Protein AF-A0AAW0JW27-F1 (afdb_monomer)

Structure (mmCIF, N/CA/C/O backbone):
data_AF-A0AAW0JW27-F1
#
_entry.id   AF-A0AAW0JW27-F1
#
loop_
_atom_site.group_PDB
_atom_site.id
_atom_site.type_symbol
_atom_site.label_atom_id
_atom_site.label_alt_id
_atom_site.label_comp_id
_atom_site.label_asym_id
_atom_site.label_entity_id
_atom_site.label_seq_id
_atom_site.pdbx_PDB_ins_code
_atom_site.Cartn_x
_atom_site.Cartn_y
_atom_site.Cartn_z
_atom_site.occupancy
_atom_site.B_iso_or_equiv
_atom_site.auth_seq_id
_atom_site.auth_comp_id
_atom_site.auth_asym_id
_atom_site.auth_atom_id
_atom_site.pdbx_PDB_model_num
ATOM 1 N N . MET A 1 1 ? -12.299 -6.224 -0.631 1.00 37.50 1 MET A N 1
ATOM 2 C CA . MET A 1 1 ? -12.698 -7.189 0.416 1.00 37.50 1 MET A CA 1
ATOM 3 C C . MET A 1 1 ? -14.168 -7.477 0.208 1.00 37.50 1 MET A C 1
ATOM 5 O O . MET A 1 1 ? -14.931 -6.527 0.213 1.00 37.50 1 MET A O 1
ATOM 9 N N . TRP A 1 2 ? -14.554 -8.730 -0.014 1.00 33.53 2 TRP A N 1
ATOM 10 C CA . TRP A 1 2 ? -15.953 -9.149 0.084 1.00 33.53 2 TRP A CA 1
ATOM 11 C C . TRP A 1 2 ? -15.991 -10.324 1.058 1.00 33.53 2 TRP A C 1
ATOM 13 O O . TRP A 1 2 ? -15.287 -11.312 0.864 1.00 33.53 2 TRP A O 1
ATOM 23 N N . CYS A 1 3 ? -16.751 -10.189 2.144 1.00 37.12 3 CYS A N 1
ATOM 24 C CA . CYS A 1 3 ? -16.986 -11.268 3.095 1.00 37.12 3 CYS A CA 1
ATOM 25 C C . CYS A 1 3 ? -18.365 -11.851 2.796 1.00 37.12 3 CYS A C 1
ATOM 27 O O . CYS A 1 3 ? -19.384 -11.273 3.159 1.00 37.12 3 CYS A O 1
ATOM 29 N N . HIS A 1 4 ? -18.404 -12.989 2.114 1.00 39.53 4 HIS A N 1
ATOM 30 C CA . HIS A 1 4 ? -19.574 -13.855 2.120 1.00 39.53 4 HIS A CA 1
ATOM 31 C C . HIS A 1 4 ? -19.130 -15.130 2.839 1.00 39.53 4 HIS A C 1
ATOM 33 O O . HIS A 1 4 ? -18.150 -15.742 2.424 1.00 39.53 4 HIS A O 1
ATOM 39 N N . THR A 1 5 ? -19.810 -15.512 3.927 1.00 43.16 5 THR A N 1
ATOM 40 C CA . THR A 1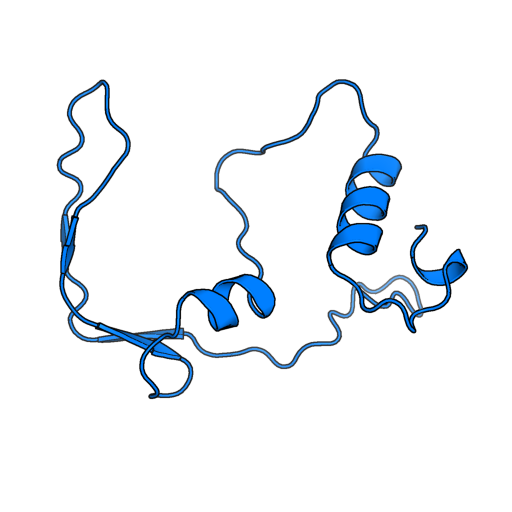 5 ? -19.618 -16.761 4.711 1.00 43.16 5 THR A CA 1
ATOM 41 C C . THR A 1 5 ? -18.454 -16.853 5.719 1.00 43.16 5 THR A C 1
ATOM 43 O O . THR A 1 5 ? -18.135 -17.946 6.176 1.00 43.16 5 THR A O 1
ATOM 46 N N . GLY A 1 6 ? -17.828 -15.746 6.141 1.00 41.19 6 GLY A N 1
ATOM 47 C CA . GLY A 1 6 ? -16.787 -15.789 7.190 1.00 41.19 6 GLY A CA 1
ATOM 48 C C . GLY A 1 6 ? -15.432 -16.351 6.730 1.00 41.19 6 GLY A C 1
ATOM 49 O O . GLY A 1 6 ? -14.514 -16.504 7.533 1.00 41.19 6 GLY A O 1
ATOM 50 N N . ARG A 1 7 ? -15.276 -16.609 5.427 1.00 37.75 7 ARG A N 1
ATOM 51 C CA . ARG A 1 7 ? -13.981 -16.815 4.773 1.00 37.75 7 ARG A CA 1
ATOM 52 C C . ARG A 1 7 ? -13.555 -15.507 4.114 1.00 37.75 7 ARG A C 1
ATOM 54 O O . ARG A 1 7 ? -14.298 -14.945 3.312 1.00 37.75 7 ARG A O 1
ATOM 61 N N . LEU A 1 8 ? -12.355 -15.033 4.442 1.00 39.34 8 LEU A N 1
ATOM 62 C CA . LEU A 1 8 ? -11.739 -13.893 3.770 1.00 39.34 8 LEU A CA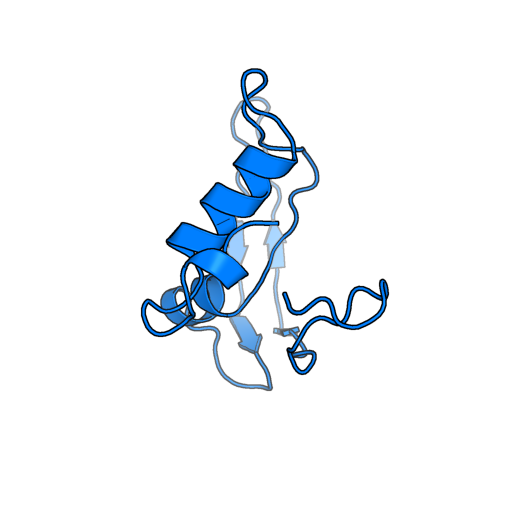 1
ATOM 63 C C . LEU A 1 8 ? -11.376 -14.314 2.337 1.00 39.34 8 LEU A C 1
ATOM 65 O O . LEU A 1 8 ? -10.338 -14.931 2.113 1.00 39.34 8 LEU A O 1
ATOM 69 N N . VAL A 1 9 ? -12.247 -14.020 1.373 1.00 46.31 9 VAL A N 1
ATOM 70 C CA . VAL A 1 9 ? -11.945 -14.182 -0.052 1.00 46.31 9 VAL A CA 1
ATOM 71 C C . VAL A 1 9 ? -11.602 -12.806 -0.598 1.00 46.31 9 VAL A C 1
ATOM 73 O O . VAL A 1 9 ? -12.416 -11.879 -0.608 1.00 46.31 9 VAL A O 1
ATOM 76 N N . LEU A 1 10 ? -10.348 -12.647 -1.000 1.00 43.47 10 LEU A N 1
ATOM 77 C CA . LEU A 1 10 ? -9.905 -11.441 -1.670 1.00 43.47 10 LEU A CA 1
ATOM 78 C C . LEU A 1 10 ? -10.392 -11.508 -3.129 1.00 43.47 10 LEU A C 1
ATOM 80 O O . LEU A 1 10 ? -10.078 -12.476 -3.816 1.00 43.47 10 LEU A O 1
ATOM 84 N N . PRO A 1 11 ? -11.190 -10.534 -3.608 1.00 48.09 11 PRO A N 1
ATOM 85 C CA . PRO A 1 11 ? -11.801 -10.554 -4.939 1.00 48.09 11 PRO A CA 1
ATOM 86 C C . PRO A 1 11 ? -10.786 -10.125 -6.012 1.00 48.09 11 PRO A C 1
ATOM 88 O O . PRO A 1 11 ? -11.083 -9.264 -6.835 1.00 48.09 11 PRO A O 1
ATOM 91 N N . PHE A 1 12 ? -9.556 -10.626 -5.942 1.00 55.16 12 PHE A N 1
ATOM 92 C CA . PHE A 1 12 ? -8.513 -10.298 -6.899 1.00 55.16 12 PHE A CA 1
ATOM 93 C C . PHE A 1 12 ? -7.805 -11.560 -7.375 1.00 55.16 12 PHE A C 1
ATOM 95 O O . PHE A 1 12 ? -7.543 -12.482 -6.603 1.00 55.16 12 PHE A O 1
ATOM 102 N N . GLU A 1 13 ? -7.511 -11.585 -8.671 1.00 59.50 13 GLU A N 1
ATOM 103 C CA . GLU A 1 13 ? -6.605 -12.559 -9.262 1.00 59.50 13 GLU A CA 1
ATOM 104 C C . GLU A 1 13 ? -5.181 -12.243 -8.787 1.00 59.50 13 GLU A C 1
ATOM 106 O O . GLU A 1 13 ? -4.787 -11.074 -8.723 1.00 59.50 13 GLU A O 1
ATOM 111 N N . SER A 1 14 ? -4.421 -13.263 -8.384 1.00 57.22 14 SER A N 1
ATOM 112 C CA . SER A 1 14 ? -3.046 -13.045 -7.929 1.00 57.22 14 SER A CA 1
ATOM 113 C C . SER A 1 14 ? -2.187 -12.614 -9.111 1.00 57.22 14 SER A C 1
ATOM 115 O O . SER A 1 14 ? -2.053 -13.361 -10.075 1.00 57.22 14 SER A O 1
ATOM 117 N N . LEU A 1 15 ? -1.564 -11.442 -9.016 1.00 63.56 15 LEU A N 1
ATOM 118 C CA . LEU A 1 15 ? -0.578 -10.986 -9.994 1.00 63.56 15 LEU A CA 1
ATOM 119 C C . LEU A 1 15 ? 0.820 -11.475 -9.605 1.00 63.56 15 LEU A C 1
ATOM 121 O O . LEU A 1 15 ? 1.189 -11.437 -8.429 1.00 63.56 15 LEU A O 1
ATOM 125 N N . THR A 1 16 ? 1.613 -11.897 -10.590 1.00 71.44 16 THR A N 1
ATOM 126 C CA . THR A 1 16 ? 3.014 -12.277 -10.402 1.00 71.44 16 THR A CA 1
ATOM 127 C C . THR A 1 16 ? 3.913 -11.063 -10.622 1.00 71.44 16 THR A C 1
ATOM 129 O O . THR A 1 16 ? 3.916 -10.424 -11.679 1.00 71.44 16 THR A O 1
ATOM 132 N N . ILE A 1 17 ? 4.727 -10.744 -9.616 1.00 73.69 17 ILE A N 1
ATOM 133 C CA . ILE A 1 17 ? 5.764 -9.713 -9.710 1.00 73.69 17 ILE A CA 1
ATOM 134 C C . ILE A 1 17 ? 7.091 -10.411 -10.003 1.00 73.69 17 ILE A C 1
ATOM 136 O O . ILE A 1 17 ? 7.507 -11.289 -9.249 1.00 73.69 17 ILE A O 1
ATOM 140 N N . ALA A 1 18 ? 7.762 -10.012 -11.085 1.00 74.81 18 ALA A N 1
ATOM 141 C CA . ALA A 1 18 ? 9.067 -10.540 -11.459 1.00 74.81 18 ALA A CA 1
ATOM 142 C C . ALA A 1 18 ? 10.127 -9.434 -11.413 1.00 74.81 18 ALA A C 1
ATOM 144 O O . ALA A 1 18 ? 9.951 -8.335 -11.946 1.00 74.81 18 ALA A O 1
ATOM 145 N N . PHE A 1 19 ? 11.265 -9.746 -10.803 1.00 76.00 19 PHE A N 1
ATOM 146 C CA . PHE A 1 19 ? 12.416 -8.854 -10.733 1.00 76.00 19 PHE A CA 1
ATOM 147 C C . PHE A 1 19 ? 13.466 -9.336 -11.727 1.00 76.00 19 PHE A C 1
ATOM 149 O O . PHE A 1 19 ? 13.871 -10.498 -11.679 1.00 76.00 19 PHE A O 1
ATOM 156 N N . LYS A 1 20 ? 13.904 -8.464 -12.640 1.00 72.75 20 LYS A N 1
ATOM 157 C CA . LYS A 1 20 ? 14.947 -8.800 -13.609 1.00 72.75 20 LYS A CA 1
ATOM 158 C C . LYS A 1 20 ? 16.139 -7.881 -13.395 1.00 72.75 20 LYS A C 1
ATOM 160 O O . LYS A 1 20 ? 16.024 -6.671 -13.534 1.00 72.75 20 LYS A O 1
ATOM 165 N N . ASN A 1 21 ? 17.285 -8.477 -13.064 1.00 72.69 21 ASN A N 1
ATOM 166 C CA . ASN A 1 21 ? 18.538 -7.757 -12.819 1.00 72.69 21 ASN A CA 1
ATOM 167 C C . ASN A 1 21 ? 18.415 -6.652 -11.749 1.00 72.69 21 ASN A C 1
ATOM 169 O O . ASN A 1 21 ? 19.065 -5.619 -11.867 1.00 72.69 21 ASN A O 1
ATOM 173 N N . LEU A 1 22 ? 17.571 -6.858 -10.729 1.00 70.56 22 LEU A N 1
ATOM 174 C CA . LEU A 1 22 ? 17.431 -5.917 -9.621 1.00 70.56 22 LEU A CA 1
ATOM 175 C C . LEU A 1 22 ? 18.661 -6.030 -8.710 1.00 70.56 22 LEU A C 1
ATOM 177 O O . LEU A 1 22 ? 18.832 -7.050 -8.040 1.00 70.56 22 LEU A O 1
ATOM 181 N N . GLN A 1 23 ? 19.505 -5.002 -8.683 1.00 58.97 23 GLN A N 1
ATOM 182 C CA . GLN A 1 23 ? 20.542 -4.861 -7.664 1.00 58.97 23 GLN A CA 1
ATOM 183 C C . GLN A 1 23 ? 20.010 -3.918 -6.587 1.00 58.97 23 GLN A C 1
ATOM 185 O O . GLN A 1 23 ? 19.735 -2.746 -6.846 1.00 58.97 23 GLN A O 1
ATOM 190 N N . TYR A 1 24 ? 19.790 -4.461 -5.389 1.00 58.31 24 TYR A N 1
ATOM 191 C CA . TYR A 1 24 ? 19.395 -3.678 -4.227 1.00 58.31 24 TYR A CA 1
ATOM 192 C C . TYR A 1 24 ? 20.641 -3.448 -3.368 1.00 58.31 24 TYR A C 1
ATOM 194 O O . TYR A 1 24 ? 21.260 -4.399 -2.890 1.00 58.31 24 TYR A O 1
ATOM 202 N N . PHE A 1 25 ? 21.030 -2.187 -3.199 1.00 55.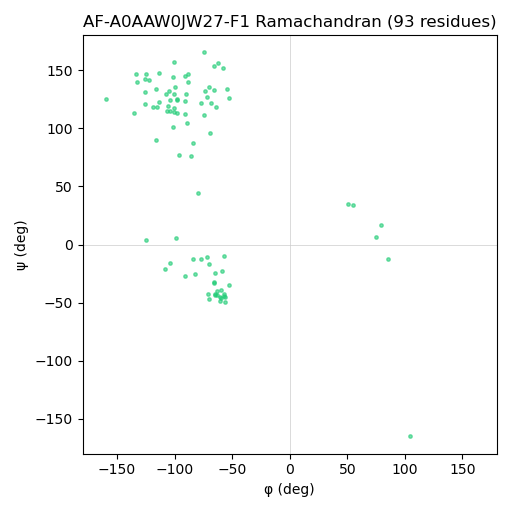91 25 PHE A N 1
ATOM 203 C CA . PHE A 1 25 ? 22.137 -1.807 -2.328 1.00 55.91 25 PHE A CA 1
ATOM 204 C C . PHE A 1 25 ? 21.563 -1.147 -1.079 1.00 55.91 25 PHE A C 1
ATOM 206 O O . PHE A 1 25 ? 20.926 -0.093 -1.151 1.00 55.91 25 PHE A O 1
ATOM 213 N N . VAL A 1 26 ? 21.755 -1.792 0.072 1.00 55.75 26 VAL A N 1
ATOM 214 C CA . VAL A 1 26 ? 21.405 -1.227 1.380 1.00 55.75 26 VAL A CA 1
ATOM 215 C C . VAL A 1 26 ? 22.664 -0.610 1.968 1.00 55.75 26 VAL A C 1
ATOM 217 O O . VAL A 1 26 ? 23.293 -1.180 2.853 1.00 55.75 26 VAL A O 1
ATOM 220 N N . ASP A 1 27 ? 23.037 0.563 1.468 1.00 52.50 27 ASP A N 1
ATOM 221 C CA . ASP A 1 27 ? 23.999 1.416 2.161 1.00 52.50 27 ASP A CA 1
ATOM 222 C C . ASP A 1 27 ? 23.225 2.262 3.172 1.00 52.50 27 ASP A C 1
ATOM 224 O O . ASP A 1 27 ? 22.924 3.428 2.935 1.00 52.50 27 ASP A O 1
ATOM 228 N N . THR A 1 28 ? 22.824 1.660 4.293 1.00 53.81 28 THR A N 1
ATOM 229 C CA . THR A 1 28 ? 22.190 2.411 5.385 1.00 53.81 28 THR A CA 1
ATOM 230 C C . THR A 1 28 ? 23.252 2.936 6.349 1.00 53.81 28 THR A C 1
ATOM 232 O O . THR A 1 28 ? 23.754 2.160 7.169 1.00 53.81 28 THR A O 1
ATOM 235 N N . PRO A 1 29 ? 23.588 4.242 6.336 1.00 60.69 29 PRO A N 1
ATOM 236 C CA . PRO A 1 29 ? 24.144 4.880 7.521 1.00 60.69 29 PRO A CA 1
ATOM 237 C C . PRO A 1 29 ? 23.101 4.834 8.661 1.00 60.69 29 PRO A C 1
ATOM 239 O O . PRO A 1 29 ? 21.903 4.770 8.378 1.00 60.69 29 PRO A O 1
ATOM 242 N N . PRO A 1 30 ? 23.496 4.913 9.949 1.00 63.84 30 PRO A N 1
ATOM 243 C CA . PRO A 1 30 ? 22.606 4.678 11.103 1.00 63.84 30 PRO A CA 1
ATOM 244 C C . PRO A 1 30 ? 21.344 5.558 11.186 1.00 63.84 30 PRO A C 1
ATOM 246 O O . PRO A 1 30 ? 20.494 5.335 12.041 1.00 63.84 30 PRO A O 1
ATOM 249 N N . TYR A 1 31 ? 21.246 6.589 10.348 1.00 57.75 31 TYR A N 1
ATOM 250 C CA . TYR A 1 31 ? 20.257 7.661 10.410 1.00 57.75 31 TYR A CA 1
ATOM 251 C C . TYR A 1 31 ? 19.445 7.847 9.113 1.00 57.75 31 TYR A C 1
ATOM 253 O O . TYR A 1 31 ? 18.630 8.764 9.051 1.00 57.75 31 TYR A O 1
ATOM 261 N N . ILE A 1 32 ? 19.625 7.004 8.084 1.00 54.09 32 ILE A N 1
ATOM 262 C CA . ILE A 1 32 ? 18.791 7.023 6.867 1.00 54.09 32 ILE A CA 1
ATOM 263 C C . ILE A 1 32 ? 18.419 5.590 6.489 1.00 54.09 32 ILE A C 1
ATOM 265 O O . ILE A 1 32 ? 19.273 4.815 6.077 1.00 54.09 32 ILE A O 1
ATOM 269 N N . THR A 1 33 ? 17.135 5.248 6.580 1.00 58.97 33 THR A N 1
ATOM 270 C CA . THR A 1 33 ? 16.549 4.038 5.983 1.00 58.97 33 THR A CA 1
ATOM 271 C C . THR A 1 33 ? 16.199 4.314 4.521 1.00 58.97 33 THR A C 1
ATOM 273 O O . THR A 1 33 ? 15.087 4.736 4.214 1.00 58.97 33 THR A O 1
ATOM 276 N N . GLY A 1 34 ? 17.152 4.120 3.609 1.00 61.09 34 GLY A N 1
ATOM 277 C CA . GLY A 1 34 ? 16.915 4.225 2.167 1.00 61.09 34 GLY A CA 1
ATOM 278 C C . GLY A 1 34 ? 17.994 3.489 1.379 1.00 61.09 34 GLY A C 1
ATOM 279 O O . GLY A 1 34 ? 19.173 3.741 1.588 1.00 61.09 34 GLY A O 1
ATOM 280 N N . GLY A 1 35 ? 17.591 2.561 0.508 1.00 67.31 35 GLY A N 1
ATOM 281 C CA . GLY A 1 35 ? 18.492 1.840 -0.396 1.00 67.31 35 GLY A CA 1
ATOM 282 C C . GLY A 1 35 ? 18.462 2.411 -1.814 1.00 67.31 35 GLY A C 1
ATOM 283 O O . GLY A 1 35 ? 17.475 3.030 -2.219 1.00 67.31 35 GLY A O 1
ATOM 284 N N . ILE A 1 36 ? 19.529 2.182 -2.579 1.00 72.00 36 ILE A N 1
ATOM 285 C CA . ILE A 1 36 ? 19.585 2.494 -4.014 1.00 72.00 36 ILE A CA 1
ATOM 286 C C . ILE A 1 36 ? 19.088 1.263 -4.779 1.00 72.00 36 ILE A C 1
ATOM 288 O O . ILE A 1 36 ? 19.531 0.141 -4.522 1.00 72.00 36 ILE A O 1
ATOM 292 N N . ILE A 1 37 ? 18.143 1.473 -5.699 1.00 70.75 37 ILE A N 1
ATOM 293 C CA . ILE A 1 37 ? 17.607 0.422 -6.569 1.00 70.75 37 ILE A CA 1
ATOM 294 C C . ILE A 1 37 ? 18.177 0.619 -7.973 1.00 70.75 37 ILE A C 1
ATOM 296 O O . ILE A 1 37 ? 17.898 1.635 -8.610 1.00 70.75 37 ILE A O 1
ATOM 300 N N . GLU A 1 38 ? 18.907 -0.375 -8.472 1.00 79.25 38 GLU A N 1
ATOM 301 C CA . GLU A 1 38 ? 19.352 -0.455 -9.865 1.00 79.25 38 GLU A CA 1
ATOM 302 C C . GLU A 1 38 ? 18.671 -1.638 -10.582 1.00 79.25 38 GLU A C 1
ATOM 304 O O . GLU A 1 38 ? 18.363 -2.659 -9.964 1.00 79.25 38 GLU A O 1
ATOM 309 N N . GLY A 1 39 ? 18.415 -1.508 -11.889 1.00 80.50 39 GLY A N 1
ATOM 310 C CA . GLY A 1 39 ? 17.715 -2.517 -12.702 1.00 80.50 39 GLY A CA 1
ATOM 311 C C . GLY A 1 39 ? 16.264 -2.155 -13.043 1.00 80.50 39 GLY A C 1
ATOM 312 O O . GLY A 1 39 ? 15.854 -0.999 -12.928 1.00 80.50 39 GLY A O 1
ATOM 313 N N . ASP A 1 40 ? 15.478 -3.138 -13.500 1.00 80.62 40 ASP A N 1
ATOM 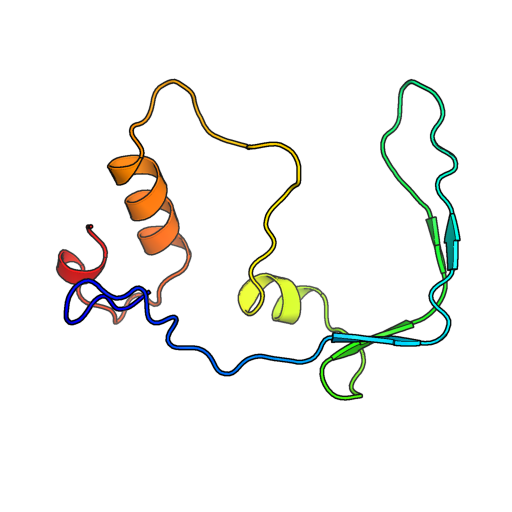314 C CA . ASP A 1 40 ? 14.078 -2.938 -13.891 1.00 80.62 40 ASP A CA 1
ATOM 315 C C . ASP A 1 40 ? 13.108 -3.888 -13.168 1.00 80.62 40 ASP A C 1
ATOM 317 O O . ASP A 1 40 ? 13.391 -5.059 -12.909 1.00 80.62 40 ASP A O 1
ATOM 321 N N . ILE A 1 41 ? 11.933 -3.358 -12.821 1.00 84.06 41 ILE A N 1
ATOM 322 C CA . ILE A 1 41 ? 10.853 -4.117 -12.182 1.00 84.06 41 ILE A CA 1
ATOM 323 C C . ILE A 1 41 ? 9.751 -4.319 -13.215 1.00 84.06 41 ILE A C 1
ATOM 325 O O . ILE A 1 41 ? 9.293 -3.346 -13.825 1.00 84.06 41 ILE A O 1
ATOM 329 N N . ARG A 1 42 ? 9.302 -5.567 -13.385 1.00 84.31 42 ARG A N 1
ATOM 330 C CA . ARG A 1 42 ? 8.252 -5.936 -14.336 1.00 84.31 42 ARG A CA 1
ATOM 331 C C . ARG A 1 42 ? 7.075 -6.620 -13.640 1.00 84.31 42 ARG A C 1
ATOM 333 O O . ARG A 1 42 ? 7.251 -7.415 -12.722 1.00 84.31 42 ARG A O 1
ATOM 340 N N . ILE A 1 43 ? 5.866 -6.315 -14.097 1.00 82.75 43 ILE A N 1
ATOM 341 C CA . ILE A 1 43 ? 4.611 -6.934 -13.652 1.00 82.75 43 ILE A CA 1
ATOM 342 C C . ILE A 1 43 ? 4.051 -7.668 -14.865 1.00 82.75 43 ILE A C 1
ATOM 344 O O . ILE A 1 43 ? 3.830 -7.032 -15.895 1.00 82.75 43 ILE A O 1
ATOM 348 N N . GLU A 1 44 ? 3.900 -8.993 -14.781 1.00 82.12 44 GLU A N 1
ATOM 349 C CA . GLU A 1 44 ? 3.476 -9.825 -15.925 1.00 82.12 44 GLU A CA 1
ATOM 350 C C . GLU A 1 44 ? 4.313 -9.576 -17.208 1.00 82.12 44 GLU A C 1
ATOM 352 O O . GLU A 1 44 ? 3.811 -9.571 -18.328 1.00 82.12 44 GLU A O 1
ATOM 357 N N . GLY A 1 45 ? 5.614 -9.295 -17.054 1.00 82.94 45 GLY A N 1
ATOM 358 C CA . GLY A 1 45 ? 6.539 -9.016 -18.166 1.00 82.94 45 GLY A CA 1
ATOM 359 C C . GLY A 1 45 ? 6.572 -7.562 -18.668 1.00 82.94 45 GLY A C 1
ATOM 360 O O . GLY A 1 45 ? 7.522 -7.181 -19.363 1.00 82.94 45 GLY A O 1
ATOM 361 N N . TYR A 1 46 ? 5.623 -6.716 -18.261 1.00 86.06 46 TYR A N 1
ATOM 362 C CA . TYR A 1 46 ? 5.574 -5.295 -18.625 1.00 86.06 46 TYR A CA 1
ATOM 363 C C . TYR A 1 46 ? 6.309 -4.417 -17.604 1.00 86.06 46 TYR A C 1
ATOM 365 O O . TYR A 1 46 ? 6.263 -4.717 -16.411 1.00 86.06 46 TYR A O 1
ATOM 373 N N . PRO A 1 47 ? 6.975 -3.318 -18.015 1.00 88.19 47 PRO A N 1
ATOM 374 C CA . PRO A 1 47 ? 7.612 -2.391 -17.078 1.00 88.19 47 PRO A CA 1
ATOM 375 C C . PRO A 1 47 ? 6.635 -1.866 -16.018 1.00 88.19 47 PRO A C 1
ATOM 377 O O . PRO A 1 47 ? 5.525 -1.437 -16.339 1.00 88.19 47 PRO A O 1
ATOM 380 N N . LYS A 1 48 ? 7.055 -1.862 -14.749 1.00 87.25 48 LYS A N 1
ATOM 381 C CA . LYS A 1 48 ? 6.244 -1.350 -13.640 1.00 87.25 48 LYS A CA 1
ATOM 382 C C . LYS A 1 48 ? 5.982 0.146 -13.805 1.00 87.25 48 LYS A C 1
ATOM 384 O O . LYS A 1 48 ? 6.892 0.964 -13.679 1.00 87.25 48 LYS A O 1
ATOM 389 N N . VAL A 1 49 ? 4.710 0.512 -13.936 1.00 88.50 49 VAL A N 1
ATOM 390 C CA . VAL A 1 49 ? 4.253 1.903 -13.830 1.00 88.50 49 VAL A CA 1
ATOM 391 C C . VAL A 1 49 ? 3.886 2.196 -12.377 1.00 88.50 49 VAL A C 1
ATOM 393 O O . VAL A 1 49 ? 2.908 1.654 -11.863 1.00 88.50 49 VAL A O 1
ATOM 396 N N . GLN A 1 50 ? 4.662 3.056 -11.707 1.00 83.31 50 GLN A N 1
ATOM 397 C CA . GLN A 1 50 ? 4.538 3.299 -10.261 1.00 83.31 50 GLN A CA 1
ATOM 398 C C . GLN A 1 50 ? 3.128 3.735 -9.836 1.00 83.31 50 GLN A C 1
ATOM 400 O O . GLN A 1 50 ? 2.595 3.209 -8.863 1.00 83.31 50 GLN A O 1
ATOM 405 N N . TRP A 1 51 ? 2.517 4.668 -10.572 1.00 84.00 51 TRP A N 1
ATOM 406 C CA . TRP A 1 51 ? 1.191 5.205 -10.246 1.00 84.00 51 TRP A CA 1
ATOM 407 C C . TRP A 1 51 ? 0.090 4.143 -10.297 1.00 84.00 51 TRP A C 1
ATOM 409 O O . TRP A 1 51 ? -0.754 4.072 -9.405 1.00 84.00 51 TRP A O 1
ATOM 419 N N . THR A 1 52 ? 0.109 3.302 -11.331 1.00 85.00 52 THR A N 1
ATOM 420 C CA . THR A 1 52 ? -0.865 2.221 -11.492 1.00 85.00 52 THR A CA 1
ATOM 421 C C . THR A 1 52 ? -0.630 1.138 -10.451 1.00 85.00 52 THR A C 1
ATOM 423 O O . THR A 1 52 ? -1.572 0.736 -9.777 1.00 85.00 52 THR A O 1
ATOM 426 N N . PHE A 1 53 ? 0.629 0.721 -10.266 1.00 84.62 53 PHE A N 1
ATOM 427 C CA . PHE A 1 53 ? 1.002 -0.325 -9.316 1.00 84.62 53 PHE A CA 1
ATOM 428 C C . PHE A 1 53 ? 0.529 0.003 -7.898 1.00 84.62 53 PHE A C 1
ATOM 430 O O . PHE A 1 53 ? -0.191 -0.792 -7.306 1.00 84.62 53 PHE A O 1
ATOM 437 N N . ALA A 1 54 ? 0.803 1.217 -7.408 1.00 85.38 54 ALA A N 1
ATOM 438 C CA . ALA A 1 54 ? 0.399 1.652 -6.070 1.00 85.38 54 ALA A CA 1
ATOM 439 C C . ALA A 1 54 ? -1.124 1.603 -5.817 1.00 85.38 54 ALA A C 1
ATOM 441 O O . ALA A 1 54 ? -1.547 1.541 -4.667 1.00 85.38 54 ALA A O 1
ATOM 442 N N . ARG A 1 55 ? -1.953 1.637 -6.871 1.00 82.38 55 ARG A N 1
ATOM 443 C CA . ARG A 1 55 ? -3.422 1.577 -6.770 1.00 82.38 55 ARG A CA 1
ATOM 444 C C . ARG A 1 55 ? -3.979 0.157 -6.833 1.00 82.38 55 ARG A C 1
ATOM 446 O O . ARG A 1 55 ? -5.061 -0.076 -6.305 1.00 82.38 55 ARG A O 1
ATOM 453 N N . ILE A 1 56 ? -3.275 -0.760 -7.496 1.00 80.00 56 ILE A N 1
ATOM 454 C CA . ILE A 1 56 ? -3.746 -2.134 -7.737 1.00 80.00 56 ILE A CA 1
ATOM 455 C C . ILE A 1 56 ? -3.065 -3.171 -6.838 1.00 80.00 56 ILE A C 1
ATOM 457 O O . ILE A 1 56 ? -3.557 -4.288 -6.723 1.00 80.00 56 ILE A O 1
ATOM 461 N N . SER A 1 57 ? -1.943 -2.823 -6.203 1.00 81.56 57 SER A N 1
ATOM 462 C CA . SER A 1 57 ? -1.214 -3.702 -5.287 1.00 81.56 57 SER A CA 1
ATOM 463 C C . SER A 1 57 ? -1.487 -3.353 -3.824 1.00 81.56 57 SER A C 1
ATOM 465 O O . SER A 1 57 ? -1.557 -2.177 -3.469 1.00 81.56 57 SER A O 1
ATOM 467 N N . GLY A 1 58 ? -1.553 -4.369 -2.964 1.00 81.06 58 GLY A N 1
ATOM 468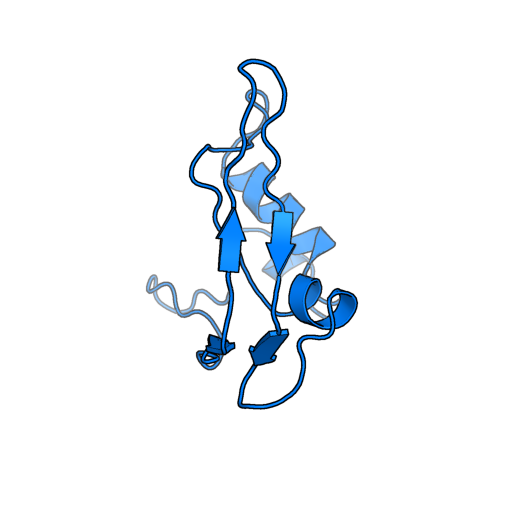 C CA . GLY A 1 58 ? -1.422 -4.211 -1.516 1.00 81.06 58 GLY A CA 1
ATOM 469 C C . GLY A 1 58 ? -0.005 -4.568 -1.068 1.00 81.06 58 GLY A C 1
ATOM 470 O O . GLY A 1 58 ? 0.532 -5.583 -1.504 1.00 81.06 58 GLY A O 1
ATOM 471 N N . TYR A 1 59 ? 0.586 -3.751 -0.198 1.00 82.06 59 TYR A N 1
ATOM 472 C CA . TYR A 1 59 ? 1.866 -4.028 0.450 1.00 82.06 59 TYR A CA 1
ATOM 473 C C . TYR A 1 59 ? 1.685 -3.927 1.965 1.00 82.06 59 TYR A C 1
ATOM 475 O O . TYR A 1 59 ? 1.082 -2.969 2.454 1.00 82.06 59 TYR A O 1
ATOM 483 N N . CYS A 1 60 ? 2.162 -4.938 2.684 1.00 80.31 60 CYS A N 1
ATOM 484 C CA . CYS A 1 60 ? 2.166 -4.972 4.140 1.00 80.31 60 CYS A CA 1
ATOM 485 C C . CYS A 1 60 ? 3.593 -4.701 4.605 1.00 80.31 60 CYS A C 1
ATOM 487 O O . CYS A 1 60 ? 4.492 -5.488 4.315 1.00 80.31 60 CYS A O 1
ATOM 489 N N . GLU A 1 61 ? 3.782 -3.578 5.292 1.00 79.25 61 GLU A N 1
ATOM 490 C CA . GLU A 1 61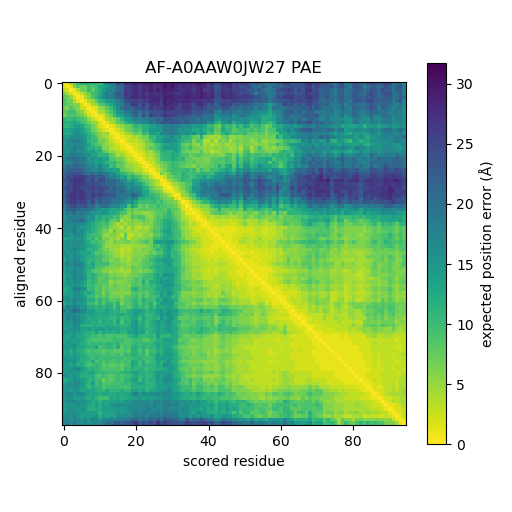 ? 5.064 -3.236 5.899 1.00 79.25 61 GLU A CA 1
ATOM 491 C C . GLU A 1 61 ? 5.417 -4.219 7.017 1.00 79.25 61 GLU A C 1
ATOM 493 O O . GLU A 1 61 ? 4.541 -4.795 7.662 1.00 79.25 61 GLU A O 1
ATOM 498 N N . GLN A 1 62 ? 6.716 -4.382 7.270 1.00 77.94 62 GLN A N 1
ATOM 499 C CA . GLN A 1 62 ? 7.203 -5.198 8.384 1.00 77.94 62 GLN A CA 1
ATOM 500 C C . GLN A 1 62 ? 6.829 -4.598 9.747 1.00 77.94 62 GLN A C 1
ATOM 502 O O . GLN A 1 62 ? 6.614 -5.335 10.707 1.00 77.94 62 GLN A O 1
ATOM 507 N N . ASN A 1 63 ? 6.776 -3.267 9.827 1.00 82.25 63 ASN A N 1
ATOM 508 C CA . ASN A 1 63 ? 6.357 -2.546 11.019 1.00 82.25 63 ASN A CA 1
ATOM 509 C C . ASN A 1 63 ? 4.947 -1.998 10.816 1.00 82.25 63 ASN A C 1
ATOM 511 O O . ASN A 1 63 ? 4.668 -1.342 9.810 1.00 82.25 63 ASN A O 1
ATOM 515 N N . ASP A 1 64 ? 4.091 -2.218 11.807 1.00 79.88 64 ASP A N 1
ATOM 516 C CA . ASP A 1 64 ? 2.723 -1.724 11.790 1.00 79.88 64 ASP A CA 1
ATOM 517 C C . ASP A 1 64 ? 2.680 -0.192 11.844 1.00 79.88 64 ASP A C 1
ATOM 519 O O . ASP A 1 64 ? 3.313 0.448 12.688 1.00 79.88 64 ASP A O 1
ATOM 523 N N . VAL A 1 65 ? 1.874 0.404 10.964 1.00 84.56 65 VAL A N 1
ATOM 524 C CA . VAL A 1 65 ? 1.606 1.846 10.942 1.00 84.56 65 VAL A CA 1
ATOM 525 C C . VAL A 1 65 ? 0.126 2.064 11.231 1.00 84.56 65 VAL A C 1
ATOM 527 O O . VAL A 1 65 ? -0.708 2.103 10.327 1.00 84.56 65 VAL A O 1
ATOM 530 N N . HIS A 1 66 ? -0.206 2.210 12.513 1.00 86.25 66 HIS A N 1
ATOM 531 C CA . HIS A 1 66 ? -1.569 2.461 12.974 1.00 86.25 66 HIS A CA 1
ATOM 532 C C . HIS A 1 66 ? -1.605 3.585 14.009 1.00 86.25 66 HIS A C 1
ATOM 534 O O . HIS A 1 66 ? -0.680 3.759 14.801 1.00 86.25 66 HIS A O 1
ATOM 540 N N . SER A 1 67 ? -2.695 4.358 14.008 1.00 89.81 67 SER A N 1
ATOM 541 C CA . SER A 1 67 ? -2.942 5.320 15.082 1.00 89.81 67 SER A CA 1
ATOM 542 C C . SER A 1 67 ? -3.360 4.560 16.346 1.00 89.81 67 SER A C 1
ATOM 544 O O . SER A 1 67 ? -4.258 3.723 16.268 1.00 89.81 67 SER A O 1
ATOM 546 N N . PRO A 1 68 ? -2.776 4.863 17.519 1.00 90.62 68 PRO A N 1
ATOM 547 C CA . PRO A 1 68 ? -3.141 4.193 18.766 1.00 90.62 68 PRO A CA 1
ATOM 548 C C . PRO A 1 68 ? -4.524 4.611 19.290 1.00 90.62 68 PRO A C 1
ATOM 550 O O . PRO A 1 68 ? -5.036 4.003 20.224 1.00 90.62 68 PRO A O 1
ATOM 553 N N . HIS A 1 69 ? -5.129 5.653 18.711 1.00 95.00 69 HIS A N 1
ATOM 554 C CA . HIS A 1 69 ? -6.393 6.236 19.170 1.00 95.00 69 HIS A CA 1
ATOM 555 C C . HIS A 1 69 ? -7.616 5.766 18.372 1.00 95.00 69 HIS A C 1
ATOM 557 O O . HIS A 1 69 ? -8.699 6.308 18.567 1.00 95.00 69 HIS A O 1
ATOM 563 N N . ILE A 1 70 ? -7.451 4.813 17.451 1.00 93.19 70 ILE A N 1
ATOM 564 C CA . ILE A 1 70 ? -8.549 4.279 16.640 1.00 93.19 70 ILE A 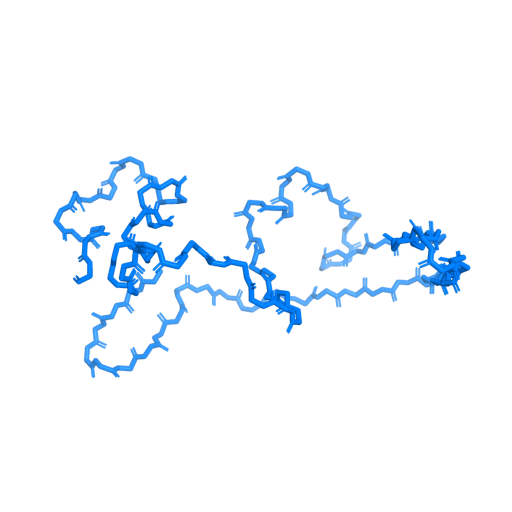CA 1
ATOM 565 C C . ILE A 1 70 ? -8.625 2.764 16.782 1.00 93.19 70 ILE A C 1
ATOM 567 O O . ILE A 1 70 ? -7.622 2.068 16.932 1.00 93.19 70 ILE A O 1
ATOM 571 N N . THR A 1 71 ? -9.839 2.245 16.716 1.00 92.56 71 THR A N 1
ATOM 572 C CA . THR A 1 71 ? -10.106 0.812 16.734 1.00 92.56 71 THR A CA 1
ATOM 573 C C . THR A 1 71 ? -9.749 0.161 15.397 1.00 92.56 71 THR A C 1
ATOM 575 O O . THR A 1 71 ? -9.600 0.810 14.353 1.00 92.56 71 THR A O 1
ATOM 578 N N . VAL A 1 72 ? -9.673 -1.172 15.403 1.00 87.75 72 VAL A N 1
ATOM 579 C CA . VAL A 1 72 ? -9.506 -1.972 14.180 1.00 87.75 72 VAL A CA 1
ATOM 580 C C . VAL A 1 72 ? -10.638 -1.689 13.187 1.00 87.75 72 VAL A C 1
ATOM 582 O O . VAL A 1 72 ? -10.379 -1.472 12.005 1.00 87.75 72 VAL A O 1
ATOM 585 N N . LYS A 1 73 ? -11.890 -1.623 13.661 1.00 87.44 73 LYS A N 1
ATOM 586 C CA . LYS A 1 73 ? -13.060 -1.352 12.812 1.00 87.44 73 LYS A CA 1
ATOM 587 C C . LYS A 1 73 ? -12.963 0.012 12.129 1.00 87.44 73 LYS A C 1
ATOM 589 O O . LYS A 1 73 ? -13.200 0.103 10.926 1.00 87.44 73 LYS A O 1
ATOM 594 N N . GLU A 1 74 ? -12.578 1.053 12.862 1.00 90.19 74 GLU A N 1
ATOM 595 C CA . GLU A 1 74 ? -12.401 2.401 12.307 1.00 90.19 74 GLU A CA 1
ATOM 596 C C . GLU A 1 74 ? -11.259 2.444 11.288 1.00 90.19 74 GLU A C 1
ATOM 598 O O . GLU A 1 74 ? -11.427 3.002 10.207 1.00 90.19 74 GLU A O 1
ATOM 603 N N . SER A 1 75 ? -10.137 1.779 11.579 1.00 88.75 75 SER A N 1
ATOM 604 C CA . SER A 1 75 ? -8.986 1.688 10.668 1.00 88.75 75 SER A CA 1
ATOM 605 C C . SER A 1 75 ? -9.348 1.030 9.332 1.00 88.75 75 SER A C 1
ATOM 607 O O . S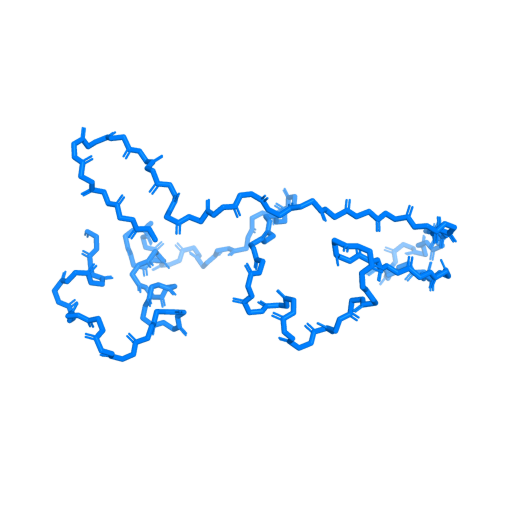ER A 1 75 ? -8.984 1.523 8.256 1.00 88.75 75 SER A O 1
ATOM 609 N N . VAL A 1 76 ? -10.080 -0.087 9.388 1.00 86.44 76 VAL A N 1
ATOM 610 C CA . VAL A 1 76 ? -10.502 -0.829 8.192 1.00 86.44 76 VAL A CA 1
ATOM 611 C C . VAL A 1 76 ? -11.573 -0.054 7.426 1.00 86.44 76 VAL A C 1
ATOM 613 O O . VAL A 1 76 ? -11.466 0.070 6.207 1.00 86.44 76 VAL A O 1
ATOM 616 N N . THR A 1 77 ? -12.548 0.533 8.125 1.00 86.44 77 THR A N 1
ATOM 617 C CA . THR A 1 77 ? -13.597 1.359 7.505 1.00 86.44 77 THR A CA 1
ATOM 618 C C . THR A 1 77 ? -12.978 2.559 6.789 1.00 86.44 77 THR A C 1
ATOM 620 O O . THR A 1 77 ? -13.235 2.770 5.608 1.00 86.44 77 THR A O 1
ATOM 623 N N . TYR A 1 78 ? -12.078 3.297 7.441 1.00 88.12 78 TYR A N 1
ATOM 624 C CA . TYR A 1 78 ? -11.375 4.425 6.825 1.00 88.12 78 TYR A CA 1
ATOM 625 C C . TYR A 1 78 ? -10.605 4.012 5.561 1.00 88.12 78 TYR A C 1
ATOM 627 O O . TYR A 1 78 ? -10.682 4.675 4.524 1.00 88.12 78 TYR A O 1
ATOM 635 N N . SER A 1 79 ? -9.920 2.865 5.608 1.00 87.62 79 SER A N 1
ATOM 636 C CA . SER A 1 79 ? -9.218 2.315 4.444 1.00 87.62 79 SER A CA 1
ATOM 637 C C . SER A 1 79 ? -10.173 1.959 3.299 1.00 87.62 79 SER A C 1
ATOM 639 O O . SER A 1 79 ? -9.855 2.224 2.140 1.00 87.62 79 SER A O 1
ATOM 641 N N . ALA A 1 80 ? -11.343 1.390 3.604 1.00 85.81 80 ALA A N 1
ATOM 642 C CA . ALA A 1 80 ? -12.365 1.054 2.615 1.00 85.81 80 ALA A CA 1
ATOM 643 C C . ALA A 1 80 ? -12.939 2.309 1.939 1.00 85.81 80 ALA A C 1
ATOM 645 O O . ALA A 1 80 ? -13.039 2.348 0.715 1.00 85.81 80 ALA A O 1
ATOM 646 N N . TRP A 1 81 ? -13.234 3.359 2.709 1.00 84.88 81 TRP A N 1
ATOM 647 C CA . TRP A 1 81 ? -13.751 4.630 2.191 1.00 84.88 81 TRP A CA 1
ATOM 648 C C . TRP A 1 81 ? -12.808 5.310 1.194 1.00 84.88 81 TRP A C 1
ATOM 650 O O . TRP A 1 81 ? -13.269 5.855 0.195 1.00 84.88 81 TRP A O 1
ATOM 660 N N . LEU A 1 82 ? -11.496 5.267 1.440 1.00 87.31 82 LEU A N 1
ATOM 661 C CA . LEU A 1 82 ? -10.508 5.913 0.572 1.00 87.31 82 LEU A CA 1
ATOM 662 C C . LEU A 1 82 ? -10.114 5.087 -0.656 1.00 87.31 82 LEU A C 1
ATOM 664 O O . LEU A 1 82 ? -9.620 5.649 -1.634 1.00 87.31 82 LEU A O 1
ATOM 668 N N . ARG A 1 83 ? -10.249 3.758 -0.591 1.00 84.62 83 ARG A N 1
ATOM 669 C CA . ARG A 1 83 ? -9.715 2.849 -1.620 1.00 84.62 83 ARG A CA 1
ATOM 670 C C . ARG A 1 83 ? -10.786 2.215 -2.498 1.00 84.62 83 ARG A C 1
ATOM 672 O O . ARG A 1 83 ? -10.453 1.750 -3.585 1.00 84.62 83 ARG A O 1
ATOM 679 N N . LEU A 1 84 ? -12.039 2.161 -2.048 1.00 84.50 84 LEU A N 1
ATOM 680 C CA . LEU A 1 84 ? -13.128 1.595 -2.840 1.00 84.50 84 LEU A CA 1
ATOM 681 C C . LEU A 1 84 ? -13.780 2.655 -3.741 1.00 84.50 84 LEU A C 1
ATOM 683 O O . LEU A 1 84 ? -13.894 3.813 -3.336 1.00 84.50 84 LEU A O 1
ATOM 687 N N . PRO A 1 85 ? -14.256 2.265 -4.938 1.00 84.94 85 PRO A N 1
ATOM 688 C CA . PRO A 1 85 ? -14.979 3.166 -5.829 1.00 84.94 85 PRO A CA 1
ATOM 689 C C . PRO A 1 85 ? -16.237 3.777 -5.177 1.00 84.94 85 PRO A C 1
ATOM 691 O O . PRO A 1 85 ? -16.838 3.171 -4.275 1.00 84.94 85 PRO A O 1
ATOM 694 N N . PRO A 1 86 ? -16.663 4.981 -5.599 1.00 81.38 86 PRO A N 1
ATOM 695 C CA . PRO A 1 86 ? -17.835 5.646 -5.035 1.00 81.38 86 PRO A CA 1
ATOM 696 C C . PRO A 1 86 ? -19.142 4.887 -5.303 1.00 81.38 86 PRO A C 1
ATOM 698 O O . PRO A 1 86 ? -20.057 5.004 -4.496 1.00 81.38 86 PRO A O 1
ATOM 701 N N . GLU A 1 87 ? -19.209 4.067 -6.356 1.00 86.38 87 GLU A N 1
ATOM 702 C CA . GLU A 1 87 ? -20.392 3.284 -6.747 1.00 86.38 87 GLU A CA 1
ATOM 703 C C . GLU A 1 87 ? -20.711 2.141 -5.774 1.00 86.38 87 GLU A C 1
ATOM 705 O O . GLU A 1 87 ? -21.810 1.592 -5.797 1.00 86.38 87 GLU A O 1
ATOM 710 N N . ILE A 1 88 ? -19.755 1.763 -4.922 1.00 82.44 88 ILE A N 1
ATOM 711 C CA . ILE A 1 88 ? -19.976 0.768 -3.875 1.00 82.44 88 ILE A CA 1
ATOM 712 C C . ILE A 1 88 ? -20.851 1.379 -2.777 1.00 82.44 88 ILE A C 1
ATOM 714 O O . ILE A 1 88 ? -20.520 2.437 -2.228 1.00 82.44 88 ILE A O 1
ATOM 718 N N . ASP A 1 89 ? -21.934 0.676 -2.450 1.00 82.00 89 ASP A N 1
ATOM 719 C CA . ASP A 1 89 ? -22.923 1.069 -1.449 1.00 82.00 89 ASP A CA 1
ATOM 720 C C . ASP A 1 89 ? -22.259 1.408 -0.098 1.00 82.00 89 ASP A C 1
ATOM 722 O O . ASP A 1 89 ? -21.490 0.586 0.417 1.00 82.00 89 ASP A O 1
ATOM 726 N N . PRO A 1 90 ? -22.510 2.597 0.487 1.00 78.06 90 PRO A N 1
ATOM 727 C CA . PRO A 1 90 ? -21.903 3.006 1.749 1.00 78.06 90 PRO A CA 1
ATOM 728 C C . PRO A 1 90 ? -22.078 2.004 2.889 1.00 78.06 90 PRO A C 1
ATOM 730 O O . PRO A 1 90 ? -21.145 1.849 3.677 1.00 78.06 90 PRO A O 1
ATOM 733 N N . GLU A 1 91 ? -23.206 1.289 2.963 1.00 79.69 91 GLU A N 1
ATOM 734 C CA . GLU A 1 91 ? -23.418 0.284 4.014 1.00 79.69 91 GLU A CA 1
ATOM 735 C C . GLU A 1 91 ? -22.449 -0.898 3.874 1.00 79.69 91 GLU A C 1
ATOM 737 O O . GLU A 1 91 ? -21.952 -1.416 4.870 1.00 79.69 91 GLU A O 1
ATOM 742 N N . THR A 1 92 ? -22.067 -1.258 2.644 1.00 75.88 92 THR A N 1
ATOM 743 C CA . THR A 1 92 ? -21.077 -2.319 2.378 1.00 75.88 92 THR A CA 1
ATOM 744 C C . THR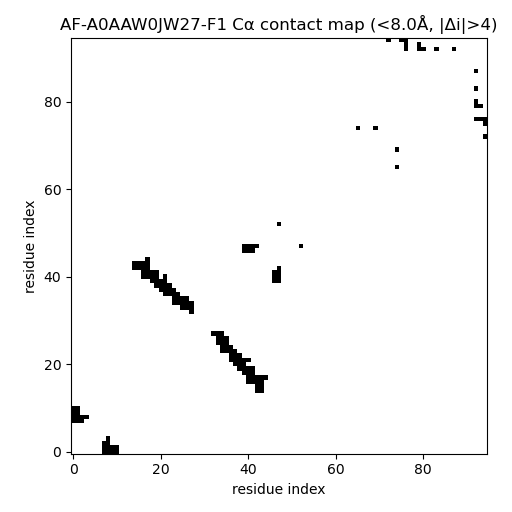 A 1 92 ? -19.622 -1.897 2.618 1.00 75.88 92 THR A C 1
ATOM 746 O O . THR A 1 92 ? -18.732 -2.749 2.667 1.00 75.88 92 THR A O 1
ATOM 749 N N . LYS A 1 93 ? -19.353 -0.591 2.780 1.00 71.81 93 LYS A N 1
ATOM 750 C CA . LYS A 1 93 ? -18.013 -0.050 3.097 1.00 71.81 93 LYS A CA 1
ATOM 751 C C . LYS A 1 93 ? -17.693 -0.089 4.591 1.00 71.81 93 LYS A C 1
ATOM 753 O O . LYS A 1 93 ? -16.542 0.138 4.969 1.00 71.81 93 LYS A O 1
ATOM 758 N N . VAL A 1 94 ? -18.695 -0.341 5.429 1.00 70.81 94 VAL A N 1
ATOM 759 C CA . VAL A 1 94 ? -18.558 -0.435 6.882 1.00 70.81 94 VAL A CA 1
ATOM 760 C C . VAL A 1 94 ? -18.507 -1.914 7.266 1.00 70.81 94 VAL A C 1
ATOM 762 O O . VAL A 1 94 ? -19.340 -2.699 6.823 1.00 70.81 94 VAL A O 1
ATOM 765 N N . VAL A 1 95 ? -17.500 -2.297 8.059 1.00 60.78 95 VAL A N 1
ATOM 766 C CA . VAL A 1 95 ? -17.309 -3.680 8.545 1.00 60.78 95 VAL A CA 1
ATOM 767 C C . VAL A 1 95 ? -18.114 -3.941 9.810 1.00 60.78 95 VAL A C 1
ATOM 769 O O . VAL A 1 95 ? -18.137 -3.051 10.696 1.00 60.78 95 VAL A O 1
#

Solvent-accessible surface area (backbone atoms only — not comparable to full-atom values): 6444 Å² total; per-residue (Å²): 126,52,78,69,89,87,47,91,45,68,90,63,81,89,79,61,78,48,76,49,76,64,47,76,42,79,72,56,57,104,87,48,98,59,61,54,81,45,71,50,53,25,46,83,83,40,78,62,51,68,76,61,47,69,73,76,54,88,82,82,68,95,64,88,87,75,67,91,90,58,54,71,63,56,55,53,24,54,52,36,64,76,70,49,65,85,89,56,56,70,76,79,43,52,123

Radius of gyration: 17.66 Å; Cα contacts (8 Å, |Δi|>4): 78; chains: 1; bounding box: 48×24×38 Å

Organism: Quercus suber (NCBI:txid58331)

pLDDT: mean 73.13, std 15.85, range [33.53, 95.0]

Foldseek 3Di:
DDDDPNDPDDPDDDWDKDFDPWDWAQPDDPPDRDIDTDGFIDTVNHGDDPVVCVLRDDDDDPDDDDDPPDDPQRVQLVVLVVNPDPPPDNVSSGD

Sequence (95 aa):
MWCHTGRLVLPFESLTIAFKNLQYFVDTPPYITGGIIEGDIRIEGYPKVQWTFARISGYCEQNDVHSPHITVKESVTYSAWLRLPPEIDPETKVV

Secondary structure (DSSP, 8-state):
-EEETTEEE-SSPPPPEEEEEEEEE----TT----EEEEEEEETTEEP-HHHHHHH-----SS----TTS-HHHHHHHHHHHHS-TTS-GGGG--

Nearest PDB structures (foldseek):
  7r8b-assembly1_B  TM=7.695E-01  e=5.435E-01  Homo sapiens

Mean predicted aligned error: 11.08 Å